Protein AF-A0A7L0HXJ0-F1 (af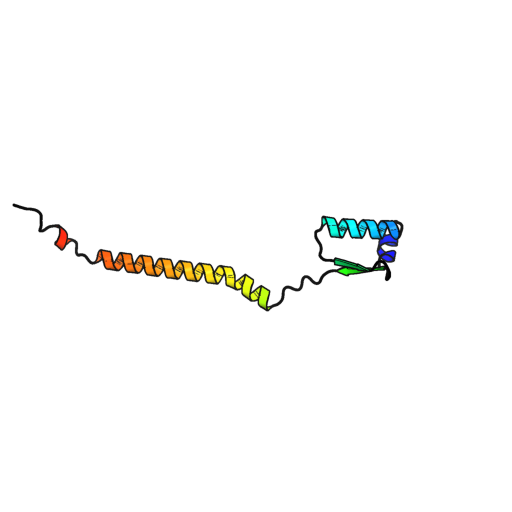db_monomer_lite)

Secondary structure (DSSP, 8-state):
-HHHHHHHHT--HHHHHHHHHHHHHHHT--EEEETTTTEEEE------HHHHHHHHHHHHHHHHHHHHHHHHHHHHHHHHTTS-TTTTSSS---

Structure (mmCIF, N/CA/C/O backbone):
data_AF-A0A7L0HXJ0-F1
#
_entry.id   AF-A0A7L0HXJ0-F1
#
loop_
_atom_site.group_PDB
_atom_site.id
_atom_site.type_symbol
_atom_site.label_atom_id
_atom_site.label_alt_id
_atom_site.label_comp_id
_atom_site.label_asym_id
_atom_site.label_entity_id
_atom_site.label_seq_id
_atom_site.pdbx_PDB_ins_code
_atom_site.Cartn_x
_atom_site.Cartn_y
_atom_site.Cartn_z
_atom_site.occupancy
_atom_site.B_iso_or_equiv
_atom_site.auth_seq_id
_atom_site.auth_comp_id
_atom_site.auth_asym_id
_atom_site.auth_atom_id
_atom_site.pdbx_PDB_model_num
ATOM 1 N N . SER A 1 1 ? 13.110 -2.724 -20.999 1.00 67.75 1 SER A N 1
ATOM 2 C CA . SER A 1 1 ? 13.520 -1.478 -21.679 1.00 67.75 1 SER A CA 1
ATOM 3 C C . SER A 1 1 ? 12.486 -1.132 -22.730 1.00 67.75 1 SER A C 1
ATOM 5 O O . SER A 1 1 ? 11.872 -2.068 -23.238 1.00 67.75 1 SER A O 1
ATOM 7 N N . PHE A 1 2 ? 12.274 0.146 -23.062 1.00 72.56 2 PHE A N 1
ATOM 8 C CA . PHE A 1 2 ? 11.234 0.541 -24.032 1.00 72.56 2 PHE A CA 1
ATOM 9 C C . PHE A 1 2 ? 11.372 -0.147 -25.392 1.00 72.56 2 PHE A C 1
ATOM 11 O O . PHE A 1 2 ? 10.360 -0.535 -25.958 1.00 72.56 2 PHE A O 1
ATOM 18 N N . SER A 1 3 ? 12.601 -0.386 -25.865 1.00 73.69 3 SER A N 1
ATOM 19 C CA . SER A 1 3 ? 12.849 -1.099 -27.130 1.00 73.69 3 SER A CA 1
ATOM 20 C C . SER A 1 3 ? 12.196 -2.488 -27.161 1.00 73.69 3 SER A C 1
ATOM 22 O O . SER A 1 3 ? 11.496 -2.803 -28.110 1.00 73.69 3 SER A O 1
ATOM 24 N N . MET A 1 4 ? 12.279 -3.269 -26.077 1.00 79.69 4 MET A N 1
ATOM 25 C CA . MET A 1 4 ? 11.626 -4.586 -26.017 1.00 79.69 4 MET A CA 1
ATOM 26 C C . MET A 1 4 ? 10.095 -4.491 -26.113 1.00 79.69 4 MET A C 1
ATOM 28 O O . MET A 1 4 ? 9.445 -5.412 -26.605 1.00 79.69 4 MET A O 1
ATOM 32 N N . LEU A 1 5 ? 9.507 -3.407 -25.602 1.00 78.19 5 LEU A N 1
ATOM 33 C CA . LEU A 1 5 ? 8.067 -3.187 -25.677 1.00 78.19 5 LEU A CA 1
ATOM 34 C C . LEU A 1 5 ? 7.651 -2.719 -27.077 1.00 78.19 5 LEU A C 1
ATOM 36 O O . LEU A 1 5 ? 6.666 -3.225 -27.610 1.00 78.19 5 LEU A O 1
ATOM 40 N N . ALA A 1 6 ? 8.429 -1.808 -27.662 1.00 81.94 6 ALA A N 1
ATOM 41 C CA . ALA A 1 6 ? 8.259 -1.316 -29.022 1.00 81.94 6 ALA A CA 1
ATOM 42 C C . ALA A 1 6 ? 8.273 -2.467 -30.041 1.00 81.94 6 ALA A C 1
ATOM 44 O O . ALA A 1 6 ? 7.343 -2.593 -30.838 1.00 81.94 6 ALA A O 1
ATOM 45 N N . ASP A 1 7 ? 9.236 -3.384 -29.908 1.00 81.94 7 ASP A N 1
ATOM 46 C CA . ASP A 1 7 ? 9.371 -4.559 -30.776 1.00 81.94 7 ASP A CA 1
ATOM 47 C C . ASP A 1 7 ? 8.206 -5.551 -30.615 1.00 81.94 7 ASP A C 1
ATOM 49 O O . ASP A 1 7 ? 7.743 -6.145 -31.586 1.00 81.94 7 ASP A O 1
ATOM 53 N N . LYS A 1 8 ? 7.696 -5.741 -29.390 1.00 81.62 8 LYS A N 1
ATOM 54 C CA . LYS A 1 8 ? 6.592 -6.682 -29.113 1.00 81.62 8 LYS A CA 1
ATOM 55 C C . LYS A 1 8 ? 5.221 -6.158 -29.522 1.00 81.62 8 LYS A C 1
ATOM 57 O O . LYS A 1 8 ? 4.347 -6.959 -29.840 1.00 81.62 8 LYS A O 1
ATOM 62 N N . LEU A 1 9 ? 5.018 -4.846 -29.455 1.00 80.75 9 LEU A N 1
ATOM 63 C CA . LEU A 1 9 ? 3.745 -4.204 -29.784 1.00 80.75 9 LEU A CA 1
ATOM 64 C C . LEU A 1 9 ? 3.764 -3.534 -31.164 1.00 80.75 9 LEU A C 1
ATOM 66 O O . LEU A 1 9 ? 2.793 -2.875 -31.529 1.00 80.75 9 LEU A O 1
ATOM 70 N N . ASN A 1 10 ? 4.845 -3.739 -31.926 1.00 82.19 10 ASN A N 1
ATOM 71 C CA . ASN A 1 10 ? 5.037 -3.238 -33.283 1.00 82.19 10 ASN A CA 1
ATOM 72 C C . ASN A 1 10 ? 4.783 -1.720 -33.392 1.00 82.19 10 ASN A C 1
ATOM 74 O O . ASN A 1 10 ? 4.127 -1.250 -34.324 1.00 82.19 10 ASN A O 1
ATOM 78 N N . MET A 1 11 ? 5.276 -0.979 -32.399 1.00 85.62 11 MET A N 1
ATOM 79 C CA . MET A 1 11 ? 5.100 0.466 -32.220 1.00 85.62 11 MET A CA 1
ATOM 80 C C . MET A 1 11 ? 6.458 1.164 -32.190 1.00 85.62 11 MET A C 1
ATOM 82 O O . MET A 1 11 ? 7.481 0.532 -31.922 1.00 85.62 11 MET A O 1
ATOM 86 N N . THR A 1 12 ? 6.483 2.470 -32.439 1.00 86.81 12 THR A N 1
ATOM 87 C CA . THR A 1 12 ? 7.723 3.250 -32.302 1.00 86.81 12 THR A CA 1
ATOM 88 C C . THR A 1 12 ? 8.145 3.377 -30.828 1.00 86.81 12 THR A C 1
ATOM 90 O O . THR A 1 12 ? 7.291 3.310 -29.936 1.00 86.81 12 THR A O 1
ATOM 93 N N . PRO A 1 13 ? 9.443 3.561 -30.520 1.00 81.19 13 PRO A N 1
ATOM 94 C CA . PRO A 1 13 ? 9.913 3.781 -29.148 1.00 81.19 13 PRO A CA 1
ATOM 95 C C . PRO A 1 1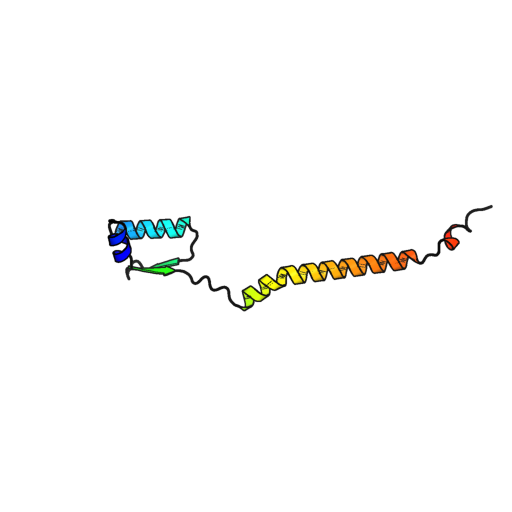3 ? 9.194 4.940 -28.438 1.00 81.19 13 PRO A C 1
ATOM 97 O O . PRO A 1 13 ? 8.867 4.833 -27.255 1.00 81.19 13 PRO A O 1
ATOM 100 N N . GLU A 1 14 ? 8.878 6.009 -29.170 1.00 83.06 14 GLU A N 1
ATOM 101 C CA . GLU A 1 14 ? 8.136 7.173 -28.681 1.00 83.06 14 GLU A CA 1
ATOM 102 C C . GLU A 1 14 ? 6.672 6.837 -28.352 1.00 83.06 14 GLU A C 1
ATOM 104 O O . GLU A 1 14 ? 6.113 7.313 -27.358 1.00 83.06 14 GLU A O 1
ATOM 109 N N . GLU A 1 15 ? 6.029 5.998 -29.165 1.00 83.88 15 GLU A N 1
ATOM 110 C CA . GLU A 1 15 ? 4.677 5.501 -28.891 1.00 83.88 15 GLU A CA 1
ATOM 111 C C . GLU A 1 15 ? 4.659 4.529 -27.710 1.00 83.88 15 GLU A C 1
ATOM 113 O O . GLU A 1 15 ? 3.738 4.586 -26.891 1.00 83.88 15 GLU A O 1
ATOM 118 N N . ALA A 1 16 ? 5.696 3.702 -27.561 1.00 84.88 16 ALA A N 1
ATOM 119 C CA . ALA A 1 16 ? 5.863 2.810 -26.416 1.00 84.88 16 ALA A CA 1
ATOM 120 C C . ALA A 1 16 ? 6.026 3.585 -25.101 1.00 84.88 16 ALA A C 1
ATOM 122 O O . ALA A 1 16 ? 5.437 3.209 -24.082 1.00 84.88 16 ALA A O 1
ATOM 123 N N . GLU A 1 17 ? 6.769 4.695 -25.117 1.00 84.00 17 GLU A N 1
ATOM 124 C CA . GLU A 1 17 ? 6.895 5.591 -23.964 1.00 84.00 17 GLU A CA 1
ATOM 125 C C . GLU A 1 17 ? 5.541 6.210 -23.593 1.00 84.00 17 GLU A C 1
ATOM 127 O O . GLU A 1 17 ? 5.116 6.132 -22.436 1.00 84.00 17 GLU A O 1
ATOM 132 N N . ARG A 1 18 ? 4.807 6.746 -24.579 1.00 86.06 18 ARG A N 1
ATOM 133 C CA . ARG A 1 18 ? 3.457 7.302 -24.364 1.00 86.06 18 ARG A CA 1
ATOM 134 C C . ARG A 1 18 ? 2.479 6.258 -23.835 1.00 86.06 18 ARG A C 1
ATOM 136 O O . ARG A 1 18 ? 1.681 6.564 -22.946 1.00 86.06 18 ARG A O 1
ATOM 143 N N . TRP A 1 19 ? 2.546 5.034 -24.349 1.00 84.56 19 TRP A N 1
ATOM 144 C CA . TRP A 1 19 ? 1.701 3.931 -23.908 1.00 84.56 19 TRP A CA 1
ATOM 145 C C . TRP A 1 19 ? 1.993 3.540 -22.453 1.00 84.56 19 TRP A C 1
ATOM 147 O O . TRP A 1 19 ? 1.057 3.429 -21.660 1.00 84.56 19 TRP A O 1
ATOM 157 N N . ILE A 1 20 ? 3.271 3.435 -22.062 1.00 82.88 20 ILE A N 1
ATOM 158 C CA . ILE A 1 20 ? 3.669 3.174 -20.667 1.00 82.88 20 ILE A CA 1
ATOM 159 C C . ILE A 1 20 ? 3.214 4.303 -19.736 1.00 82.88 20 ILE A C 1
ATOM 161 O O . ILE A 1 20 ? 2.671 4.029 -18.666 1.00 82.88 20 ILE A O 1
ATOM 165 N N . VAL A 1 21 ? 3.388 5.568 -20.129 1.00 85.00 21 VAL A N 1
ATOM 166 C CA . VAL A 1 21 ? 2.933 6.716 -19.324 1.00 85.00 21 VAL A CA 1
ATOM 167 C C . VAL A 1 21 ? 1.423 6.661 -19.107 1.00 85.00 21 VAL A C 1
ATOM 169 O O . VAL A 1 21 ? 0.947 6.876 -17.990 1.00 85.00 21 VAL A O 1
ATOM 172 N N . ASN A 1 22 ? 0.665 6.348 -20.158 1.00 86.25 22 ASN A N 1
ATOM 173 C CA . ASN A 1 22 ? -0.783 6.212 -20.065 1.00 86.25 22 ASN A CA 1
ATOM 174 C C . ASN A 1 22 ? -1.184 5.027 -19.171 1.00 86.25 22 ASN A C 1
ATOM 176 O O . ASN A 1 22 ? -2.107 5.147 -18.369 1.00 86.25 22 ASN A O 1
ATOM 180 N N . LEU A 1 23 ? -0.458 3.910 -19.248 1.00 84.31 23 LEU A N 1
ATOM 181 C CA . LEU A 1 23 ? -0.675 2.746 -18.392 1.00 84.31 23 LEU A CA 1
ATOM 182 C C . LEU A 1 23 ? -0.432 3.074 -16.911 1.00 84.31 23 LEU A C 1
ATOM 184 O O . LEU A 1 23 ? -1.291 2.785 -16.082 1.00 84.31 23 LEU A O 1
ATOM 188 N N . ILE A 1 24 ? 0.688 3.726 -16.579 1.00 83.00 24 ILE A N 1
ATOM 189 C CA . ILE A 1 24 ? 1.020 4.138 -15.203 1.00 83.00 24 ILE A CA 1
ATOM 190 C C . ILE A 1 24 ? -0.042 5.106 -14.662 1.00 83.00 24 ILE A C 1
ATOM 192 O O . ILE A 1 24 ? -0.521 4.940 -13.538 1.00 83.00 24 ILE A O 1
ATOM 196 N N . ARG A 1 25 ? -0.459 6.081 -15.482 1.00 82.38 25 ARG A N 1
ATOM 197 C CA . ARG A 1 25 ? -1.469 7.082 -15.109 1.00 82.38 25 ARG A CA 1
ATOM 198 C C . ARG A 1 25 ? -2.843 6.456 -14.862 1.00 82.38 25 ARG A C 1
ATOM 200 O O . ARG A 1 25 ? -3.486 6.797 -13.872 1.00 82.38 25 ARG A O 1
ATOM 207 N N . ASN A 1 26 ? -3.277 5.534 -15.720 1.00 83.50 26 ASN A N 1
ATOM 208 C CA . ASN A 1 26 ? -4.600 4.910 -15.614 1.00 83.50 26 ASN A CA 1
ATOM 209 C C . ASN A 1 26 ? -4.655 3.833 -14.522 1.00 83.50 26 ASN A C 1
ATOM 211 O O . ASN A 1 26 ? -5.662 3.716 -13.829 1.00 83.50 26 ASN A O 1
ATOM 215 N N . ALA A 1 27 ? -3.573 3.076 -14.326 1.00 79.12 27 ALA A N 1
ATOM 216 C CA . ALA A 1 27 ? -3.499 2.021 -13.317 1.00 79.12 27 ALA A CA 1
ATOM 217 C C . ALA A 1 27 ? -3.120 2.532 -11.911 1.00 79.12 27 ALA A C 1
ATOM 219 O O . ALA A 1 27 ? -3.076 1.739 -10.973 1.00 79.12 27 ALA A O 1
ATOM 220 N N . ARG A 1 28 ? -2.863 3.843 -11.750 1.00 75.19 28 ARG A N 1
ATOM 221 C CA . ARG A 1 28 ? -2.427 4.479 -10.487 1.00 75.19 28 ARG A CA 1
ATOM 222 C C . ARG A 1 28 ? -1.203 3.788 -9.872 1.00 75.19 28 ARG A C 1
ATOM 224 O O . ARG A 1 28 ? -1.109 3.642 -8.655 1.00 75.19 28 ARG A O 1
ATOM 231 N N . LEU A 1 29 ? -0.287 3.341 -10.725 1.00 76.31 29 LEU A N 1
ATOM 232 C CA . LEU A 1 29 ? 0.939 2.676 -10.300 1.00 76.31 29 LEU A CA 1
ATOM 233 C C . LEU A 1 29 ? 1.951 3.736 -9.857 1.00 76.31 29 LEU A C 1
ATOM 235 O O . LEU A 1 29 ? 2.141 4.736 -10.546 1.00 76.31 29 LEU A O 1
ATOM 239 N N . ASP A 1 30 ? 2.611 3.515 -8.724 1.00 73.56 30 ASP A N 1
ATOM 240 C CA . ASP A 1 30 ? 3.789 4.299 -8.361 1.00 73.56 30 ASP A CA 1
ATOM 241 C C . ASP A 1 30 ? 4.959 3.790 -9.207 1.00 73.56 30 ASP A C 1
ATOM 243 O O . ASP A 1 30 ? 5.342 2.626 -9.100 1.00 73.56 30 ASP A O 1
ATOM 247 N N . ALA A 1 31 ? 5.461 4.608 -10.126 1.00 78.94 31 ALA A N 1
ATOM 248 C CA . ALA A 1 31 ? 6.552 4.255 -11.024 1.00 78.94 31 ALA A CA 1
ATOM 249 C C . ALA A 1 31 ? 7.299 5.516 -11.464 1.00 78.94 31 ALA A C 1
ATOM 251 O O . ALA A 1 31 ? 6.700 6.566 -11.704 1.00 78.94 31 ALA A O 1
ATOM 252 N N . LYS A 1 32 ? 8.620 5.400 -11.596 1.00 76.88 32 LYS A N 1
ATOM 253 C CA . LYS A 1 32 ? 9.508 6.443 -12.106 1.00 76.88 32 LYS A CA 1
ATOM 254 C C . LYS A 1 32 ? 9.974 6.084 -13.510 1.00 76.88 32 LYS A C 1
ATOM 256 O O . LYS A 1 32 ? 10.363 4.948 -13.782 1.00 76.88 32 LYS A O 1
ATOM 261 N N . LEU A 1 33 ? 9.911 7.071 -14.396 1.00 76.38 33 LEU A N 1
ATOM 262 C CA . LEU A 1 33 ? 10.306 6.942 -15.789 1.00 76.38 33 LEU A CA 1
ATOM 263 C C . LEU A 1 33 ? 11.651 7.627 -16.016 1.00 76.38 33 LEU A C 1
ATOM 265 O O . LEU A 1 33 ? 11.740 8.847 -15.878 1.00 76.38 33 LEU A O 1
ATOM 269 N N . ASP A 1 34 ? 12.666 6.868 -16.423 1.00 77.50 34 ASP A N 1
ATOM 270 C CA . ASP A 1 34 ? 13.954 7.424 -16.834 1.00 77.50 34 ASP A CA 1
ATOM 271 C C . ASP A 1 34 ? 14.036 7.452 -18.362 1.00 77.50 34 ASP A C 1
ATOM 273 O O . ASP A 1 34 ? 14.567 6.540 -19.001 1.00 77.50 34 ASP A O 1
ATOM 277 N N . SER A 1 35 ? 13.519 8.533 -18.952 1.00 70.62 35 SER A N 1
ATOM 278 C CA . SER A 1 35 ? 13.495 8.745 -20.410 1.00 70.62 35 SER A CA 1
ATOM 279 C C . SER A 1 35 ? 14.907 8.714 -21.030 1.00 70.62 35 SER A C 1
ATOM 281 O O . SER A 1 35 ? 15.107 8.189 -22.119 1.00 70.62 35 SER A O 1
ATOM 283 N N . LYS A 1 36 ? 15.938 9.156 -20.287 1.00 73.50 36 LYS A N 1
ATOM 284 C CA . LYS A 1 36 ? 17.344 9.155 -20.746 1.00 73.50 36 LYS A CA 1
ATOM 285 C C . LYS A 1 36 ? 17.973 7.766 -20.865 1.00 73.50 36 LYS A C 1
ATOM 287 O O . LYS A 1 36 ? 18.829 7.564 -21.716 1.00 73.50 36 LYS A O 1
ATOM 292 N N . LEU A 1 37 ? 17.612 6.844 -19.972 1.00 69.00 37 LEU A N 1
ATOM 293 C CA . LEU A 1 37 ? 18.172 5.489 -19.949 1.00 69.00 37 LEU A CA 1
ATOM 294 C C . LEU A 1 37 ? 17.258 4.487 -20.656 1.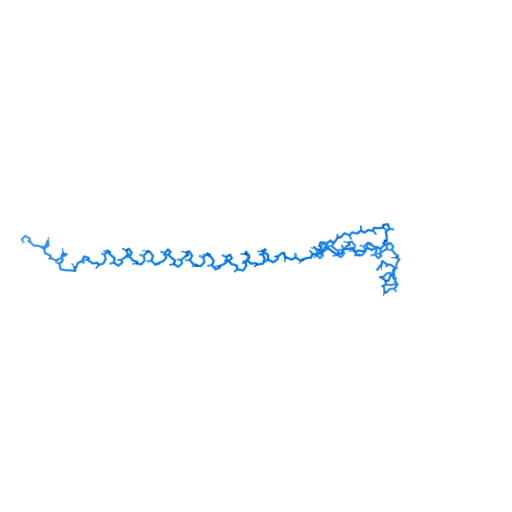00 69.00 37 LEU A C 1
ATOM 296 O O . LEU A 1 37 ? 17.681 3.383 -20.977 1.00 69.00 37 LEU A O 1
ATOM 300 N N . GLY A 1 38 ? 16.008 4.855 -20.921 1.00 68.94 38 GLY A N 1
ATOM 301 C CA . GLY A 1 38 ? 15.072 3.982 -21.604 1.00 68.94 38 GLY A CA 1
ATOM 302 C C . GLY A 1 38 ? 14.509 2.862 -20.708 1.00 68.94 38 GLY A C 1
ATOM 303 O O . GLY A 1 38 ? 14.146 1.778 -21.195 1.00 68.94 38 GLY A O 1
ATOM 304 N N . HIS A 1 39 ? 14.443 3.112 -19.396 1.00 75.12 39 HIS A N 1
ATOM 305 C CA . HIS A 1 39 ? 13.994 2.154 -18.388 1.00 75.12 39 HIS A CA 1
ATOM 306 C C . HIS A 1 39 ? 12.879 2.726 -17.504 1.00 75.12 39 HIS A C 1
ATOM 308 O O . HIS A 1 39 ? 12.803 3.923 -17.235 1.00 75.12 39 HIS A O 1
ATOM 314 N N . VAL A 1 40 ? 12.010 1.826 -17.042 1.00 75.69 40 VAL A N 1
ATOM 315 C CA . VAL A 1 40 ? 10.940 2.109 -16.082 1.00 75.69 40 VAL A CA 1
ATOM 316 C C . VAL A 1 40 ? 11.345 1.476 -14.760 1.00 75.69 40 VAL A C 1
ATOM 318 O O . VAL A 1 40 ? 11.583 0.267 -14.711 1.00 75.69 40 VAL A O 1
ATOM 321 N N . VAL A 1 41 ? 11.401 2.269 -13.695 1.00 76.12 41 VAL A N 1
ATOM 322 C CA . VAL A 1 41 ? 11.591 1.770 -12.332 1.00 76.12 41 VAL A CA 1
ATOM 3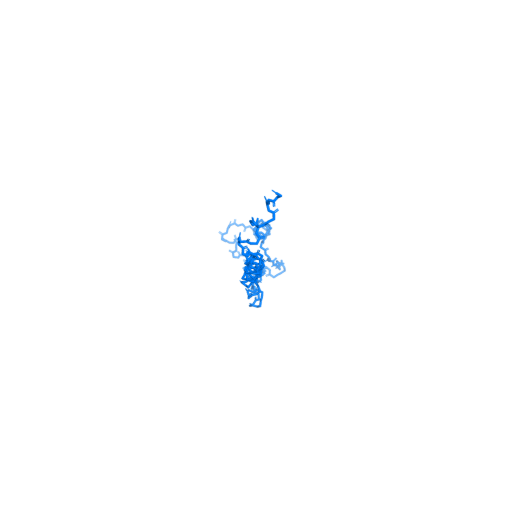23 C C . VAL A 1 41 ? 10.238 1.807 -11.638 1.00 76.12 41 VAL A C 1
ATOM 325 O O . VAL A 1 41 ? 9.730 2.870 -11.295 1.00 76.12 41 VAL A O 1
ATOM 328 N N . MET A 1 42 ? 9.630 0.640 -11.443 1.00 76.94 42 MET A N 1
ATOM 329 C CA . MET A 1 42 ? 8.396 0.532 -10.667 1.00 76.94 42 MET A CA 1
ATOM 330 C C . MET A 1 42 ? 8.686 0.863 -9.199 1.00 76.94 42 MET A C 1
ATOM 332 O O . MET A 1 42 ? 9.668 0.387 -8.626 1.00 76.94 42 MET A O 1
ATOM 336 N N . GLY A 1 43 ? 7.832 1.685 -8.595 1.00 72.38 43 GLY A N 1
ATOM 337 C CA . GLY A 1 43 ? 7.847 1.985 -7.173 1.00 72.38 43 GLY A CA 1
ATOM 338 C C . GLY A 1 43 ? 7.686 0.695 -6.377 1.00 72.38 43 GLY A C 1
ATOM 339 O O . GLY A 1 43 ? 6.818 -0.140 -6.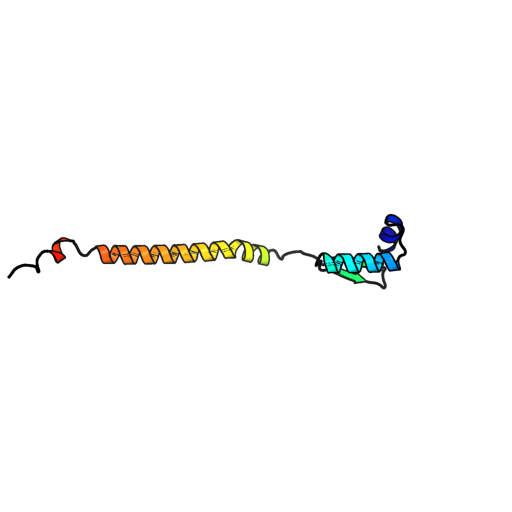648 1.00 72.38 43 GLY A O 1
ATOM 340 N N . ASN A 1 44 ? 8.576 0.500 -5.411 1.00 65.19 44 ASN A N 1
ATOM 341 C CA . ASN A 1 44 ? 8.549 -0.672 -4.559 1.00 65.19 44 ASN A CA 1
ATOM 342 C C . ASN A 1 44 ? 7.359 -0.560 -3.597 1.00 65.19 44 ASN A C 1
ATOM 344 O O . ASN A 1 44 ? 7.422 0.181 -2.621 1.00 65.19 44 ASN A O 1
ATOM 348 N N . ASN A 1 45 ? 6.297 -1.332 -3.834 1.00 64.81 45 ASN A N 1
ATOM 349 C CA . ASN A 1 45 ? 5.155 -1.455 -2.918 1.00 64.81 45 ASN A CA 1
ATOM 350 C C . ASN A 1 45 ? 5.502 -2.319 -1.685 1.00 64.81 45 ASN A C 1
ATOM 352 O O . ASN A 1 45 ? 4.671 -3.079 -1.187 1.00 64.81 45 ASN A O 1
ATOM 356 N N . ALA A 1 46 ? 6.743 -2.261 -1.195 1.00 64.81 46 ALA A N 1
ATOM 357 C CA . ALA A 1 46 ? 7.133 -2.981 0.007 1.00 64.81 46 ALA A CA 1
ATOM 358 C C . ALA A 1 46 ? 6.563 -2.252 1.224 1.00 64.81 46 ALA A C 1
ATOM 360 O O . ALA A 1 46 ? 7.148 -1.301 1.744 1.00 64.81 46 ALA A O 1
ATOM 361 N N . VAL A 1 47 ? 5.406 -2.716 1.691 1.00 70.88 47 VAL A N 1
ATOM 362 C CA . VAL A 1 47 ? 4.862 -2.294 2.980 1.00 70.88 47 VAL A CA 1
ATOM 363 C C . VAL A 1 47 ? 5.847 -2.731 4.061 1.00 70.88 47 VAL A C 1
ATOM 365 O O . VAL A 1 47 ? 6.092 -3.928 4.237 1.00 70.88 47 VAL A O 1
ATOM 368 N N . SER A 1 48 ? 6.415 -1.759 4.778 1.00 83.75 48 SER A N 1
ATOM 369 C CA . SER A 1 48 ? 7.327 -2.007 5.898 1.00 83.75 48 SER A CA 1
ATOM 370 C C . SER A 1 48 ? 6.724 -3.030 6.875 1.00 83.75 48 SER A C 1
ATOM 372 O O . SER A 1 48 ? 5.534 -2.921 7.191 1.00 83.75 48 SER A O 1
ATOM 374 N N . PRO A 1 49 ? 7.501 -3.998 7.402 1.00 86.69 49 PRO A N 1
ATOM 375 C CA . PRO A 1 49 ? 6.994 -4.983 8.359 1.00 86.69 49 PRO A CA 1
ATOM 376 C C . PRO A 1 49 ? 6.275 -4.349 9.559 1.00 86.69 49 PRO A C 1
ATOM 378 O O . PRO A 1 49 ? 5.246 -4.855 10.002 1.00 86.69 49 PRO A O 1
ATOM 381 N N . TYR A 1 50 ? 6.754 -3.194 10.033 1.00 90.69 50 TYR A N 1
ATOM 382 C CA . TYR A 1 50 ? 6.108 -2.439 11.110 1.00 90.69 50 TYR A CA 1
ATOM 383 C C . TYR A 1 50 ? 4.721 -1.930 10.717 1.00 90.69 50 TYR A C 1
ATOM 385 O O . TYR A 1 50 ? 3.773 -2.073 11.486 1.00 90.69 50 TYR A O 1
ATOM 393 N N . GLN A 1 51 ? 4.582 -1.395 9.502 1.00 87.62 51 GLN A N 1
ATOM 394 C CA . GLN A 1 51 ? 3.299 -0.926 8.985 1.00 87.62 51 GLN A CA 1
ATOM 395 C C . GLN A 1 51 ? 2.293 -2.083 8.886 1.00 87.62 51 GLN A C 1
ATOM 397 O O . GLN A 1 51 ? 1.142 -1.928 9.287 1.00 87.62 51 GLN A O 1
ATOM 402 N N . GLN A 1 52 ? 2.738 -3.273 8.465 1.00 89.00 52 GLN A N 1
ATOM 403 C CA . GLN A 1 52 ? 1.878 -4.462 8.427 1.00 89.00 52 GLN A CA 1
ATOM 404 C C . GLN A 1 52 ? 1.394 -4.875 9.822 1.00 89.00 52 GLN A C 1
ATOM 406 O O . GLN A 1 52 ? 0.230 -5.240 9.989 1.00 89.00 52 GLN A O 1
ATOM 411 N N . VAL A 1 53 ? 2.271 -4.831 10.831 1.00 93.75 53 VAL A N 1
ATOM 412 C CA . VAL A 1 53 ? 1.899 -5.144 12.221 1.00 93.75 53 VAL A CA 1
ATOM 413 C C . VAL A 1 53 ? 0.891 -4.125 12.750 1.00 93.75 53 VAL A C 1
ATOM 415 O O . VAL A 1 53 ? -0.113 -4.521 13.348 1.00 93.75 53 VAL A O 1
ATOM 418 N N . ILE A 1 54 ? 1.112 -2.833 12.493 1.00 91.62 54 ILE A N 1
ATOM 419 C CA . ILE A 1 54 ? 0.197 -1.757 12.897 1.00 91.62 54 ILE A CA 1
ATOM 420 C C . ILE A 1 54 ? -1.182 -1.963 12.258 1.00 91.62 54 ILE A C 1
ATOM 422 O O . ILE A 1 54 ? -2.192 -1.953 12.964 1.00 91.62 54 ILE A O 1
ATOM 426 N N . GLU A 1 55 ? -1.243 -2.213 10.950 1.00 90.69 55 GLU A N 1
ATOM 427 C CA . GLU A 1 55 ? -2.505 -2.429 10.234 1.00 90.69 55 GLU A CA 1
ATOM 428 C C . GLU A 1 55 ? -3.255 -3.667 10.729 1.00 90.69 55 GLU A C 1
ATOM 430 O O . GLU A 1 55 ? -4.450 -3.582 11.030 1.00 90.69 55 GLU A O 1
ATOM 435 N N . LYS A 1 56 ? -2.554 -4.795 10.902 1.00 91.19 56 LYS A N 1
ATOM 436 C CA . LYS A 1 56 ? -3.149 -6.034 11.430 1.00 91.19 56 LYS A CA 1
ATOM 437 C C . LYS A 1 56 ? -3.664 -5.862 12.861 1.00 91.19 56 LYS A C 1
ATOM 439 O O . LYS A 1 56 ? -4.701 -6.423 13.211 1.00 91.19 56 LYS A O 1
ATOM 444 N N . THR A 1 57 ? -2.986 -5.058 13.680 1.00 94.62 57 THR A N 1
ATOM 445 C CA . THR A 1 57 ? -3.349 -4.861 15.094 1.00 94.62 57 THR A CA 1
ATOM 446 C C . THR A 1 57 ? -4.433 -3.794 15.285 1.00 94.62 57 THR A C 1
ATOM 448 O O . THR A 1 57 ? -5.149 -3.818 16.288 1.00 94.62 57 THR A O 1
ATOM 451 N N . LYS A 1 58 ? -4.636 -2.888 14.319 1.00 94.94 58 LYS A N 1
ATOM 452 C CA . LYS A 1 58 ? -5.598 -1.775 14.422 1.00 94.94 58 LYS A CA 1
ATOM 453 C C . LYS A 1 58 ? -7.031 -2.239 14.699 1.00 94.94 58 LYS A C 1
ATOM 455 O O . LYS A 1 58 ? -7.667 -1.747 15.630 1.00 94.94 58 LYS A O 1
ATOM 460 N N . SER A 1 59 ? -7.531 -3.214 13.933 1.00 94.38 59 SER A N 1
ATOM 461 C CA . SER A 1 59 ? -8.885 -3.749 14.152 1.00 94.38 59 SER A CA 1
ATOM 462 C C . SER A 1 59 ? -9.001 -4.517 15.469 1.00 94.38 59 SER A C 1
ATOM 464 O O . SER A 1 59 ? -10.079 -4.526 16.063 1.00 94.38 59 SER A O 1
ATOM 466 N N . LEU A 1 60 ? -7.930 -5.185 15.904 1.00 95.88 60 LEU A N 1
ATOM 467 C CA . LEU A 1 60 ? -7.922 -5.942 17.151 1.00 95.88 60 LEU A CA 1
ATOM 468 C C . LEU A 1 60 ? -8.006 -4.997 18.353 1.00 95.88 60 LEU A C 1
ATOM 470 O O . LEU A 1 60 ? -8.867 -5.183 19.205 1.00 95.88 60 LEU A O 1
ATOM 474 N N . SER A 1 61 ? -7.176 -3.951 18.370 1.00 94.88 61 SER A N 1
ATOM 475 C CA . SER A 1 61 ? -7.157 -2.939 19.433 1.00 94.88 61 SER A CA 1
ATOM 476 C C . SER A 1 61 ? -8.537 -2.310 19.645 1.00 94.88 61 SER A C 1
ATOM 478 O O . SER A 1 61 ? -9.048 -2.288 20.764 1.00 94.88 61 SER A O 1
ATOM 480 N N . PHE A 1 62 ? -9.200 -1.910 18.554 1.00 96.62 62 PHE A N 1
ATOM 481 C CA . PHE A 1 62 ? -10.546 -1.340 18.621 1.00 96.62 62 PHE A CA 1
ATOM 482 C C . PHE A 1 62 ? -11.579 -2.317 19.206 1.00 96.62 62 PHE A C 1
ATOM 484 O O . PHE A 1 62 ? -12.386 -1.943 20.056 1.00 96.62 62 PHE A O 1
ATOM 491 N N . ARG A 1 63 ? -11.547 -3.590 18.786 1.00 96.44 63 ARG A N 1
ATOM 492 C CA . ARG A 1 63 ? -12.458 -4.620 19.315 1.00 96.44 63 ARG A CA 1
ATOM 493 C C . ARG A 1 63 ? -12.210 -4.892 20.799 1.00 96.44 63 ARG A C 1
ATOM 495 O O . ARG A 1 63 ? -13.177 -5.035 21.543 1.00 96.44 63 ARG A O 1
ATOM 502 N N . SER A 1 64 ? -10.951 -4.922 21.233 1.00 96.31 64 SER A N 1
ATOM 503 C CA . SER A 1 64 ? -10.591 -5.101 22.644 1.00 96.31 64 SER A CA 1
ATOM 504 C C . SER A 1 64 ? -11.078 -3.938 23.510 1.00 96.31 64 SER A C 1
ATOM 506 O O . SER A 1 64 ? -11.641 -4.172 24.576 1.00 96.31 64 SER A O 1
ATOM 508 N N . GLN A 1 65 ? -10.936 -2.697 23.034 1.00 95.75 65 GLN A N 1
ATOM 509 C CA . GLN A 1 65 ? -11.472 -1.515 23.720 1.00 95.75 65 GLN A CA 1
ATOM 510 C C . GLN A 1 65 ? -13.000 -1.576 23.840 1.00 95.75 65 GLN A C 1
ATOM 512 O O . GLN A 1 65 ? -13.542 -1.395 24.927 1.00 95.75 65 GLN A O 1
ATOM 517 N N . MET A 1 66 ? -13.698 -1.913 22.752 1.00 96.31 66 MET A N 1
ATOM 518 C CA . MET A 1 66 ? -15.156 -2.079 22.769 1.00 96.31 66 MET A CA 1
ATOM 519 C C . MET A 1 66 ? -15.611 -3.173 23.740 1.00 96.31 66 MET A C 1
ATOM 521 O O . MET A 1 66 ? -16.607 -3.007 24.443 1.00 96.31 66 MET A O 1
ATOM 525 N N . LEU A 1 67 ? -14.888 -4.293 23.806 1.00 95.25 67 LEU A N 1
ATOM 526 C CA . LEU A 1 67 ? -15.188 -5.358 24.759 1.00 95.25 67 LEU A CA 1
ATOM 527 C C . LEU A 1 67 ? -15.009 -4.885 26.207 1.00 95.25 67 LEU A C 1
ATOM 529 O O . LEU A 1 67 ? -15.895 -5.132 27.021 1.00 95.25 67 LEU A O 1
ATOM 533 N N . ALA A 1 68 ? -13.919 -4.177 26.512 1.00 94.06 68 ALA A N 1
ATOM 534 C CA . ALA A 1 68 ? -13.688 -3.609 27.840 1.00 94.06 68 ALA A CA 1
ATOM 535 C C . ALA A 1 68 ? -14.833 -2.669 28.257 1.00 94.06 68 ALA A C 1
ATOM 537 O O . ALA A 1 68 ? -15.422 -2.857 29.321 1.00 94.06 68 ALA A O 1
ATOM 538 N N . MET A 1 69 ? -15.247 -1.757 27.370 1.00 95.06 69 MET A N 1
ATOM 539 C CA . MET A 1 69 ? -16.387 -0.861 27.617 1.00 95.06 69 MET A CA 1
ATOM 540 C C . MET A 1 69 ? -17.698 -1.626 27.859 1.00 95.06 69 MET A C 1
ATOM 542 O O . MET A 1 69 ? -18.490 -1.265 28.731 1.00 95.06 69 MET A O 1
ATOM 546 N N . ASN A 1 70 ? -17.947 -2.701 27.104 1.00 94.44 70 ASN A N 1
ATOM 547 C CA . ASN A 1 70 ? -19.136 -3.536 27.293 1.00 94.44 70 ASN A CA 1
ATOM 548 C C . ASN A 1 70 ? -19.114 -4.284 28.635 1.00 94.44 70 ASN A C 1
ATOM 550 O O . ASN A 1 70 ? -20.163 -4.424 29.268 1.00 94.44 70 ASN A O 1
ATOM 554 N N . ILE A 1 71 ? -17.939 -4.740 29.082 1.00 93.69 71 ILE A N 1
ATOM 555 C CA . ILE A 1 71 ? -17.763 -5.379 30.392 1.00 93.69 71 ILE A CA 1
ATOM 556 C C . ILE A 1 71 ? -18.032 -4.371 31.514 1.00 93.69 71 ILE A C 1
ATOM 558 O O . ILE A 1 71 ? -18.829 -4.669 32.404 1.00 93.69 71 ILE A O 1
ATOM 562 N N . GLU A 1 72 ? -17.450 -3.171 31.447 1.00 91.00 72 GLU A N 1
ATOM 563 C CA . GLU A 1 72 ? -17.687 -2.094 32.422 1.00 91.00 72 GLU A CA 1
ATOM 564 C C . GLU A 1 72 ? -19.172 -1.722 32.507 1.00 91.00 72 GLU A C 1
ATOM 566 O O . GLU A 1 72 ? -19.748 -1.638 33.595 1.00 91.00 72 GLU A O 1
ATOM 571 N N . LYS A 1 73 ? -19.831 -1.567 31.352 1.00 90.31 73 LYS A N 1
ATOM 572 C CA . LYS A 1 73 ? -21.267 -1.276 31.291 1.00 90.31 73 LYS A CA 1
ATOM 573 C C . LYS A 1 73 ? -22.099 -2.386 31.933 1.00 90.31 73 LYS A C 1
ATOM 575 O O . LYS A 1 73 ? -23.025 -2.080 32.682 1.00 90.31 73 LYS A O 1
ATOM 580 N N . LYS A 1 74 ? -21.779 -3.655 31.658 1.00 88.06 74 LYS A N 1
ATOM 581 C CA . LYS A 1 74 ? -22.480 -4.801 32.253 1.00 88.06 74 LYS A CA 1
ATOM 582 C C . LYS A 1 74 ? -22.284 -4.834 33.768 1.00 88.06 74 LYS A C 1
ATOM 584 O O . LYS A 1 74 ? -23.268 -4.971 34.481 1.00 88.06 74 LYS A O 1
ATOM 589 N N . LEU A 1 75 ? -21.058 -4.653 34.261 1.00 85.50 75 LEU A N 1
ATOM 590 C CA . LEU A 1 75 ? -20.763 -4.651 35.697 1.00 85.50 75 LEU A CA 1
ATOM 591 C C . LEU A 1 75 ? -21.524 -3.539 36.440 1.00 85.50 75 LEU A C 1
ATOM 593 O O . LEU A 1 75 ? -22.130 -3.794 37.478 1.00 85.50 75 LEU A O 1
ATOM 597 N N . ASN A 1 76 ? -21.575 -2.336 35.864 1.00 80.31 76 ASN A N 1
ATOM 598 C CA . ASN A 1 76 ? -22.327 -1.211 36.429 1.00 80.31 76 ASN A CA 1
ATOM 599 C C . ASN A 1 76 ? -23.851 -1.440 36.431 1.00 80.31 76 ASN A C 1
ATOM 601 O O . ASN A 1 76 ? -24.555 -0.906 37.288 1.00 80.31 76 ASN A O 1
ATOM 605 N N . GLN A 1 77 ? -24.380 -2.225 35.488 1.00 74.25 77 GLN A N 1
ATOM 606 C CA . GLN A 1 77 ? -25.786 -2.646 35.491 1.00 74.25 77 GLN A CA 1
ATOM 607 C C . GLN A 1 77 ? -26.053 -3.717 36.555 1.00 74.25 77 GLN A C 1
ATOM 609 O O . GLN A 1 77 ? -27.060 -3.634 37.259 1.00 74.25 77 GLN A O 1
ATOM 614 N N . SER A 1 78 ? -25.136 -4.674 36.726 1.00 63.50 78 SER A N 1
ATOM 615 C CA . SER A 1 78 ? -25.217 -5.692 37.778 1.00 63.50 78 SER A CA 1
ATOM 616 C C . SER A 1 78 ? -25.256 -5.062 39.173 1.00 63.50 78 SER A C 1
ATOM 618 O O . SER A 1 78 ? -26.134 -5.398 39.958 1.00 63.50 78 SER A O 1
ATOM 620 N N . GLY A 1 79 ? -24.385 -4.083 39.450 1.00 60.69 79 GLY A N 1
ATOM 621 C CA . GLY A 1 79 ? -24.336 -3.398 40.751 1.00 60.69 79 GLY A CA 1
ATOM 622 C C . GLY A 1 79 ? -25.555 -2.516 41.062 1.00 60.69 79 GLY A C 1
ATOM 623 O O . GLY A 1 79 ? -25.814 -2.211 42.220 1.00 60.69 79 GLY A O 1
ATOM 624 N N . ARG A 1 80 ? -26.348 -2.122 40.054 1.00 58.00 80 ARG A N 1
ATOM 625 C CA . ARG A 1 80 ? -27.648 -1.446 40.261 1.00 58.00 80 ARG A CA 1
ATOM 626 C C . ARG A 1 80 ? -28.814 -2.415 40.456 1.00 58.00 80 ARG A C 1
ATOM 628 O O . ARG A 1 80 ? -29.867 -1.994 40.922 1.00 58.00 80 ARG A O 1
ATOM 635 N N . SER A 1 81 ? -28.637 -3.684 40.096 1.00 56.72 81 SER A N 1
ATOM 636 C CA . SER A 1 81 ? -29.676 -4.718 40.184 1.00 56.72 81 SER A CA 1
ATOM 637 C C . SER A 1 81 ? -29.700 -5.421 41.549 1.00 56.72 81 SER A C 1
ATOM 639 O O . SER A 1 81 ? -30.577 -6.240 41.798 1.00 56.72 81 SER A O 1
ATOM 641 N N . GLU A 1 82 ? -28.759 -5.089 42.440 1.00 55.53 82 GLU A N 1
ATOM 642 C CA . GLU A 1 82 ? -28.686 -5.577 43.825 1.00 55.53 82 GLU A CA 1
ATOM 643 C C . GLU A 1 82 ? -29.497 -4.733 44.824 1.00 55.53 82 GLU A C 1
ATOM 645 O O . GLU A 1 82 ? -29.330 -4.892 46.028 1.00 55.53 82 GLU A O 1
ATOM 650 N N . ALA A 1 83 ? -30.395 -3.847 44.378 1.00 60.81 83 ALA A N 1
ATOM 651 C CA . ALA A 1 83 ? -31.465 -3.387 45.260 1.00 60.81 83 ALA A CA 1
ATOM 652 C C . ALA A 1 83 ? -32.500 -4.520 45.329 1.00 60.81 83 ALA A C 1
ATOM 654 O O . ALA A 1 83 ? -33.172 -4.789 44.330 1.00 60.81 83 ALA A O 1
ATOM 655 N N . PRO A 1 84 ? -32.604 -5.246 46.450 1.00 63.09 84 PRO A N 1
ATOM 656 C CA . PRO A 1 84 ? -33.454 -6.416 46.491 1.00 63.09 84 PRO A CA 1
ATOM 657 C C . PRO A 1 84 ? -34.925 -5.997 46.362 1.00 63.09 84 PRO A C 1
ATOM 659 O O . PRO A 1 84 ? -35.368 -5.036 46.987 1.00 63.09 84 PRO A O 1
ATOM 662 N N . ASN A 1 85 ? -35.692 -6.740 45.5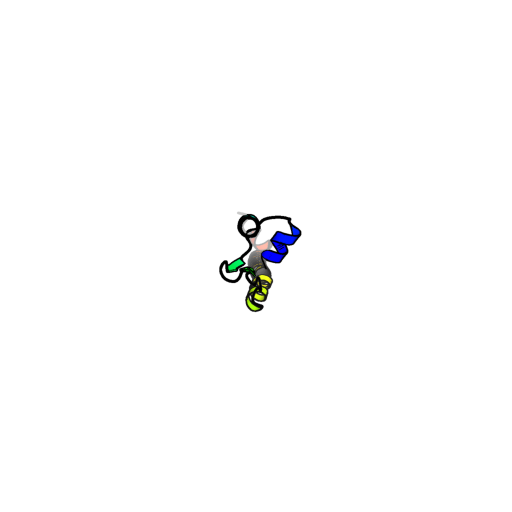59 1.00 61.25 85 ASN A N 1
ATOM 663 C CA . ASN A 1 85 ? -37.100 -6.460 45.230 1.00 61.25 85 ASN A CA 1
ATOM 664 C C . ASN A 1 85 ? -38.041 -6.337 46.451 1.00 61.25 85 ASN A C 1
ATOM 666 O O . ASN A 1 85 ? -39.187 -5.931 46.294 1.00 61.25 85 ASN A O 1
ATOM 670 N N . TRP A 1 86 ? -37.585 -6.671 47.663 1.00 63.75 86 TRP A N 1
ATOM 671 C CA . TRP A 1 86 ? -38.326 -6.441 48.907 1.00 63.75 86 TRP A CA 1
ATOM 672 C C . TRP A 1 86 ? -38.265 -4.982 49.391 1.00 63.75 86 TRP A C 1
ATOM 674 O O . TRP A 1 86 ? -39.168 -4.542 50.093 1.00 63.75 86 TRP A O 1
ATOM 684 N N . ALA A 1 87 ? -37.254 -4.202 48.990 1.00 60.38 87 ALA A N 1
ATOM 685 C CA . ALA A 1 87 ? -37.082 -2.805 49.409 1.00 60.38 87 ALA A CA 1
ATOM 686 C C . ALA A 1 87 ? -38.040 -1.825 48.698 1.00 60.38 87 ALA A C 1
ATOM 688 O O . ALA A 1 87 ? -38.086 -0.645 49.032 1.00 60.38 87 ALA A O 1
ATOM 689 N N . THR A 1 88 ? -38.801 -2.301 47.708 1.00 57.25 88 THR A N 1
ATOM 690 C CA . THR A 1 88 ? -39.759 -1.504 46.922 1.00 57.25 88 THR A CA 1
ATOM 691 C C . THR A 1 88 ? -41.223 -1.813 47.239 1.00 57.25 88 THR A C 1
ATOM 693 O O . THR A 1 88 ? -42.096 -1.151 46.685 1.00 57.25 88 THR A O 1
ATOM 696 N N . GLN A 1 89 ? -41.513 -2.774 48.127 1.00 57.62 89 GLN A N 1
ATOM 697 C CA . GLN A 1 89 ? -42.892 -3.157 48.475 1.00 57.62 89 GLN A CA 1
ATOM 698 C C . GLN A 1 89 ? -43.401 -2.599 49.814 1.00 57.62 89 GLN A C 1
ATOM 700 O O . GLN A 1 89 ? -44.606 -2.633 50.035 1.00 57.62 89 GLN A O 1
ATOM 705 N N . ASP A 1 90 ? -42.540 -2.050 50.677 1.00 54.03 90 ASP A N 1
ATOM 706 C CA . ASP A 1 90 ? -42.945 -1.643 52.038 1.00 54.03 90 ASP A CA 1
ATOM 707 C C . ASP A 1 90 ? -43.344 -0.158 52.177 1.00 54.03 90 ASP A C 1
ATOM 709 O O . ASP A 1 90 ? -43.882 0.261 53.194 1.00 54.03 90 ASP A O 1
ATOM 713 N N . SER A 1 91 ? -43.154 0.671 51.147 1.00 59.81 91 SER A N 1
ATOM 714 C CA . SER A 1 91 ? -43.515 2.101 51.191 1.00 59.81 91 SER A CA 1
ATOM 715 C C . SER A 1 91 ? -44.965 2.396 50.772 1.00 59.81 91 SER A C 1
ATOM 717 O O . SER A 1 91 ? -45.297 3.530 50.427 1.00 59.81 91 SER A O 1
ATOM 719 N N . GLY A 1 92 ? -45.828 1.376 50.771 1.00 55.31 92 GLY A N 1
ATOM 720 C CA . GLY A 1 92 ? -47.082 1.380 50.028 1.00 55.31 92 GLY A CA 1
ATOM 721 C C . GLY A 1 92 ? -48.391 1.341 50.808 1.00 55.31 92 GLY A C 1
ATOM 722 O O . GLY A 1 92 ? -49.378 1.108 50.131 1.00 55.31 92 GLY A O 1
ATOM 723 N N . PHE A 1 93 ? -48.472 1.540 52.132 1.00 51.38 93 PHE A N 1
ATOM 724 C CA . PHE A 1 93 ? -49.781 1.633 52.815 1.00 51.38 93 PHE A CA 1
ATOM 725 C C . PHE A 1 93 ? -49.779 2.587 54.026 1.00 51.38 93 PHE A C 1
ATOM 727 O O . PHE A 1 93 ? -49.085 2.359 55.015 1.00 51.38 93 PHE A O 1
ATOM 734 N N . TYR A 1 94 ? -50.576 3.658 53.893 1.00 41.56 94 TYR A N 1
ATOM 735 C CA . TYR A 1 94 ? -51.305 4.324 54.981 1.00 41.56 94 TYR A CA 1
ATOM 736 C C . TYR A 1 94 ? -52.471 3.441 55.439 1.00 41.56 94 TYR A C 1
ATOM 738 O O . TYR A 1 94 ? -53.002 2.700 54.578 1.00 41.56 94 TYR A O 1
#

Organism: Arenaria interpres (NCBI:txid54971)

Sequence (94 aa):
SFSMLADKLNMTPEEAERWIVNLIRNARLDAKLDSKLGHVVMGNNAVSPYQQVIEKTKSLSFRSQMLAMNIEKKLNQSGRSEAPNWATQDSGFY

pLDDT: mean 78.61, std 12.81, range [41.56, 96.62]

Foldseek 3Di:
DLVVVCVVVVHDSVVSVVVVVVVCVVVVWQWDDDPPVSDIGGDPPPDPPVNVVCVVCVVVVVVVVVVVVVVVVVVVVVVVVPPDPVVPPPVDDD

InterPro domains:
  IPR000717 Proteasome component (PCI) domain [PF01399] (1-43)
  IPR000717 Proteasome component (PCI) domain [PS50250] (1-47)
  IPR016650 Eukaryotic translation initiation factor 3 subunit E [PTHR10317] (2-81)
  IPR036390 Winged helix DNA-binding domain superfamily [SSF46785] (1-45)

Radius of gyration: 33.02 Å; chains: 1; bounding box: 70×16×88 Å